Protein AF-A0AAD8A0U1-F1 (afdb_monomer_lite)

Structure (mmCIF, N/CA/C/O backbone):
data_AF-A0AAD8A0U1-F1
#
_entry.id   AF-A0AAD8A0U1-F1
#
loop_
_atom_site.group_PDB
_atom_site.id
_atom_site.type_symbol
_atom_site.label_atom_id
_atom_site.label_alt_id
_atom_site.label_comp_id
_atom_site.label_asym_id
_atom_site.label_entity_id
_atom_site.label_seq_id
_atom_site.pdbx_PDB_ins_code
_atom_site.Cartn_x
_atom_site.Cartn_y
_atom_site.Cartn_z
_atom_site.occupancy
_atom_site.B_iso_or_equiv
_atom_site.auth_seq_id
_atom_site.auth_comp_id
_atom_site.auth_asym_id
_atom_site.auth_atom_id
_atom_site.pdbx_PDB_model_num
ATOM 1 N N . VAL A 1 1 ? -9.705 -6.320 17.556 1.00 77.62 1 VAL A N 1
ATOM 2 C CA . VAL A 1 1 ? -10.015 -7.763 17.678 1.00 77.62 1 VAL A CA 1
ATOM 3 C C . VAL A 1 1 ? -10.471 -8.018 19.096 1.00 77.62 1 VAL A C 1
ATOM 5 O O . VAL A 1 1 ? -9.762 -7.601 20.004 1.00 77.62 1 VAL A O 1
ATOM 8 N N . SER A 1 2 ? -11.629 -8.638 19.301 1.00 82.00 2 SER A N 1
ATOM 9 C CA . SER A 1 2 ? -12.088 -9.048 20.633 1.00 82.00 2 SER A CA 1
ATOM 10 C C . SER A 1 2 ? -12.017 -10.568 20.753 1.00 82.00 2 SER A C 1
ATOM 12 O O . SER A 1 2 ? -12.683 -11.303 20.021 1.00 82.00 2 SER A O 1
ATOM 14 N N . LYS A 1 3 ? -11.153 -11.038 21.659 1.00 85.44 3 LYS A N 1
ATOM 15 C CA . LYS A 1 3 ? -10.995 -12.458 21.981 1.00 85.44 3 LYS A CA 1
ATOM 16 C C . LYS A 1 3 ? -12.063 -12.843 23.001 1.00 85.44 3 LYS A C 1
ATOM 18 O O . LYS A 1 3 ? -12.221 -12.153 24.005 1.00 85.44 3 LYS A O 1
ATOM 23 N N . ARG A 1 4 ? -12.788 -13.926 22.740 1.00 83.75 4 ARG A N 1
ATOM 24 C CA . ARG A 1 4 ? -13.752 -14.520 23.675 1.00 83.75 4 ARG A CA 1
ATOM 25 C C . ARG A 1 4 ? -13.191 -15.862 24.133 1.00 83.75 4 ARG A C 1
ATOM 27 O O . ARG A 1 4 ? -12.650 -16.597 23.311 1.00 83.75 4 ARG A O 1
ATOM 34 N N . GLU A 1 5 ? -13.227 -16.148 25.431 1.00 78.19 5 GLU A N 1
ATOM 35 C CA . GLU A 1 5 ? -12.698 -17.418 25.940 1.00 78.19 5 GLU A CA 1
ATOM 36 C C . GLU A 1 5 ? -13.546 -18.592 25.445 1.00 78.19 5 GLU A C 1
ATOM 38 O O . GLU A 1 5 ? -14.768 -18.564 25.551 1.00 78.19 5 GLU A O 1
ATOM 43 N N . GLY A 1 6 ? -12.889 -19.603 24.869 1.00 80.44 6 GLY A N 1
ATOM 44 C CA . GLY A 1 6 ? -13.547 -20.782 24.296 1.00 80.44 6 GLY A CA 1
ATOM 45 C C . GLY A 1 6 ? -14.199 -20.573 22.924 1.00 80.44 6 GLY A C 1
ATOM 46 O O . GLY A 1 6 ? -14.664 -21.546 22.341 1.00 80.44 6 GLY A O 1
ATOM 47 N N . ASP A 1 7 ? -14.182 -19.348 22.385 1.00 85.56 7 ASP A N 1
ATOM 48 C CA . ASP A 1 7 ? -14.911 -18.960 21.174 1.00 85.56 7 ASP A CA 1
ATOM 49 C C . ASP A 1 7 ? -14.008 -18.350 20.090 1.00 85.56 7 ASP A C 1
ATOM 51 O O . ASP A 1 7 ? -12.875 -17.922 20.324 1.00 85.56 7 ASP A O 1
ATOM 55 N N . SER A 1 8 ? -14.552 -18.247 18.873 1.00 89.12 8 SER A N 1
ATOM 56 C CA . SER A 1 8 ? -13.895 -17.529 17.775 1.00 89.12 8 SER A CA 1
ATOM 57 C C . SER A 1 8 ? -13.808 -16.022 18.047 1.00 89.12 8 SER A C 1
ATOM 59 O O . SER A 1 8 ? -14.780 -15.380 18.478 1.00 89.12 8 SER A O 1
ATOM 61 N N . SER A 1 9 ? -12.642 -15.451 17.737 1.00 92.50 9 SER A N 1
ATOM 62 C CA . SER A 1 9 ? -12.371 -14.015 17.830 1.00 92.50 9 SER A CA 1
ATOM 63 C C . SER A 1 9 ? -13.267 -13.207 16.893 1.00 92.50 9 SER A C 1
ATOM 65 O O . SER A 1 9 ? -13.446 -13.561 15.729 1.00 92.50 9 SER A O 1
ATOM 67 N N . LEU A 1 10 ? -13.783 -12.082 17.386 1.00 91.81 10 LEU A N 1
ATOM 68 C CA . LEU A 1 10 ? -14.541 -11.138 16.572 1.00 91.81 10 LEU A CA 1
ATOM 69 C C . LEU A 1 10 ? -13.613 -10.062 16.000 1.00 91.81 10 LEU A C 1
ATOM 71 O O . LEU A 1 10 ? -12.788 -9.460 16.702 1.00 91.81 10 LEU A O 1
ATOM 75 N N . MET A 1 11 ? -13.780 -9.812 14.704 1.00 93.75 11 MET A N 1
ATOM 76 C CA . MET A 1 11 ? -13.061 -8.788 13.956 1.00 93.75 11 MET A CA 1
ATOM 77 C C . MET A 1 11 ? -14.023 -7.649 13.637 1.00 93.75 11 MET A C 1
ATOM 79 O O . MET A 1 11 ? -15.124 -7.869 13.141 1.00 93.75 11 MET A O 1
ATOM 83 N N . GLN A 1 12 ? -13.602 -6.427 13.932 1.00 92.00 12 GLN A N 1
ATOM 84 C CA . GLN A 1 12 ? -14.323 -5.211 13.581 1.00 92.00 12 GLN A CA 1
ATOM 85 C C . GLN A 1 12 ? -13.323 -4.232 12.986 1.00 92.00 12 GLN A C 1
ATOM 87 O O . GLN A 1 12 ? -12.192 -4.131 13.473 1.00 92.00 12 GLN A O 1
ATOM 92 N N . LEU A 1 13 ? -13.748 -3.513 11.949 1.00 93.31 13 LEU A N 1
ATOM 93 C CA . LEU A 1 13 ? -12.971 -2.408 11.411 1.00 93.31 13 LEU A CA 1
ATOM 94 C C . LEU A 1 13 ? -12.925 -1.277 12.436 1.00 93.31 13 LEU A C 1
ATOM 96 O O . LEU A 1 13 ? -13.953 -0.900 13.016 1.00 93.31 13 LEU A O 1
ATOM 100 N N . LYS A 1 14 ? -11.723 -0.729 12.622 1.00 94.25 14 LYS A N 1
ATOM 101 C CA . LYS A 1 14 ? -11.554 0.537 13.330 1.00 94.25 14 LYS A CA 1
ATOM 102 C C . LYS A 1 14 ? -12.321 1.633 12.594 1.00 94.25 14 LYS A C 1
ATOM 104 O O . LYS A 1 14 ? -12.583 1.512 11.397 1.00 94.25 14 LYS A O 1
ATOM 109 N N . GLU A 1 15 ? -12.713 2.671 13.317 1.00 94.38 15 GLU A N 1
ATOM 110 C CA . GLU A 1 15 ? -13.583 3.720 12.788 1.00 94.38 15 GLU A CA 1
ATOM 111 C C . GLU A 1 15 ? -12.961 4.431 11.580 1.00 94.38 15 GLU A C 1
ATOM 113 O O . GLU A 1 15 ? -13.639 4.636 10.573 1.00 94.38 15 GLU A O 1
ATOM 118 N N . GLU A 1 16 ? -11.649 4.667 11.621 1.00 94.75 16 GLU A N 1
ATOM 119 C CA . GLU A 1 16 ? -10.880 5.288 10.543 1.00 94.75 16 GLU A CA 1
ATOM 120 C C . GLU A 1 16 ? -10.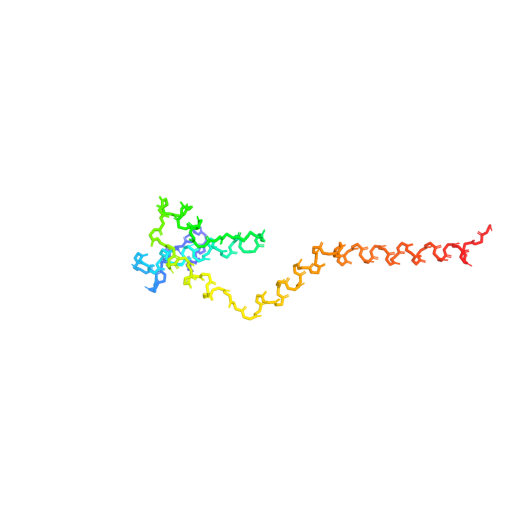848 4.474 9.237 1.00 94.75 16 GLU A C 1
ATOM 122 O O . GLU A 1 16 ? -10.574 5.037 8.183 1.00 94.75 16 GLU A O 1
ATOM 127 N N . PHE A 1 17 ? -11.171 3.177 9.275 1.00 96.44 17 PHE A N 1
ATOM 128 C CA . PHE A 1 17 ? -11.149 2.281 8.111 1.00 96.44 17 PHE A CA 1
ATOM 129 C C . PHE A 1 17 ? -12.547 1.868 7.635 1.00 96.44 17 PHE A C 1
ATOM 131 O O . PHE A 1 17 ? -12.694 0.887 6.911 1.00 96.44 17 PHE A O 1
ATOM 138 N N . ARG A 1 18 ? -13.605 2.579 8.044 1.00 96.81 18 ARG A N 1
ATOM 139 C CA . ARG A 1 18 ? -14.986 2.262 7.627 1.00 96.81 18 ARG A CA 1
ATOM 140 C C . ARG A 1 18 ? -15.380 2.835 6.266 1.00 96.81 18 ARG A C 1
ATOM 142 O O . ARG A 1 18 ? -16.472 2.543 5.787 1.00 96.81 18 ARG A O 1
ATOM 149 N N . THR A 1 19 ? -14.518 3.629 5.635 1.00 97.38 19 THR A N 1
ATOM 150 C CA . THR A 1 19 ? -14.693 4.080 4.249 1.00 97.38 19 THR A CA 1
ATOM 151 C C . THR A 1 19 ? -13.813 3.256 3.318 1.00 97.38 19 THR A C 1
ATOM 153 O O . THR A 1 19 ? -12.711 2.850 3.692 1.00 97.38 19 THR A O 1
ATOM 156 N N . TYR A 1 20 ? -14.293 3.018 2.093 1.00 97.00 20 TYR A N 1
ATOM 157 C CA . TYR A 1 20 ? -13.541 2.247 1.101 1.00 97.00 20 TYR A CA 1
ATOM 158 C C . TYR A 1 20 ? -12.161 2.858 0.841 1.00 97.00 20 TYR A C 1
ATOM 160 O O . TYR A 1 20 ? -11.169 2.146 0.913 1.00 97.00 20 TYR A O 1
ATOM 168 N N . GLU A 1 21 ? -12.090 4.176 0.635 1.00 96.00 21 GLU A N 1
ATOM 169 C CA . GLU A 1 21 ? -10.833 4.889 0.375 1.00 96.00 21 GLU A CA 1
ATOM 170 C C . GLU A 1 21 ? -9.795 4.683 1.486 1.00 96.00 21 GLU A C 1
ATOM 172 O O . GLU A 1 21 ? -8.638 4.364 1.213 1.00 96.00 21 GLU A O 1
ATOM 177 N N . ALA A 1 22 ? -10.200 4.814 2.754 1.00 95.94 22 ALA A N 1
ATOM 178 C CA . ALA A 1 22 ? -9.277 4.664 3.875 1.00 95.94 22 ALA A CA 1
ATOM 179 C C . ALA A 1 22 ? -8.821 3.211 4.054 1.00 95.94 22 ALA A C 1
ATOM 181 O O . ALA A 1 22 ? -7.632 2.958 4.246 1.00 95.94 22 ALA A O 1
ATOM 182 N N . LEU A 1 23 ? -9.752 2.257 3.951 1.00 98.00 23 LEU A N 1
ATOM 183 C CA . LEU A 1 23 ? -9.435 0.834 4.053 1.00 98.00 23 LEU A CA 1
ATOM 184 C C . LEU A 1 23 ? -8.542 0.371 2.900 1.00 98.00 23 LEU A C 1
ATOM 186 O O . LEU A 1 23 ? -7.581 -0.361 3.125 1.00 98.00 23 LEU A O 1
ATOM 190 N N . ARG A 1 24 ? -8.842 0.808 1.672 1.00 98.19 24 ARG A N 1
ATOM 191 C CA . ARG A 1 24 ? -8.074 0.448 0.482 1.00 98.19 24 ARG A CA 1
ATOM 192 C C . ARG A 1 24 ? -6.659 0.997 0.574 1.00 98.19 24 ARG A C 1
ATOM 194 O O . ARG A 1 24 ? -5.715 0.243 0.384 1.00 98.19 24 ARG A O 1
ATOM 201 N N . ARG A 1 25 ? -6.509 2.261 0.977 1.00 97.50 25 ARG A N 1
ATOM 202 C CA . ARG A 1 25 ? -5.192 2.868 1.181 1.00 97.50 25 ARG A CA 1
ATOM 203 C C . ARG A 1 25 ? -4.354 2.130 2.226 1.00 97.50 25 ARG A C 1
ATOM 205 O O . ARG A 1 25 ? -3.157 1.966 2.019 1.00 97.50 25 ARG A O 1
ATOM 212 N N . GLU A 1 26 ? -4.961 1.694 3.329 1.00 97.69 26 GLU A N 1
ATOM 213 C CA . GLU A 1 26 ? -4.269 0.902 4.356 1.00 97.69 26 GLU A CA 1
ATOM 214 C C . GLU A 1 26 ? -3.870 -0.484 3.831 1.00 97.69 26 GLU A C 1
ATOM 216 O O . GLU A 1 26 ? -2.745 -0.929 4.039 1.00 97.69 26 GLU A O 1
ATOM 221 N N . HIS A 1 27 ? -4.765 -1.139 3.091 1.00 97.88 27 HIS A N 1
ATOM 222 C CA . HIS A 1 27 ? -4.481 -2.403 2.420 1.00 97.88 27 HIS A CA 1
ATOM 223 C C . HIS A 1 27 ? -3.294 -2.283 1.450 1.00 97.88 27 HIS A C 1
ATOM 225 O O . HIS A 1 27 ? -2.356 -3.077 1.518 1.00 97.88 27 HIS A O 1
ATOM 231 N N . ASP A 1 28 ? -3.296 -1.271 0.580 1.00 98.38 28 ASP A N 1
ATOM 232 C CA . ASP A 1 28 ? -2.212 -1.062 -0.382 1.00 98.38 28 ASP A CA 1
ATOM 233 C C . ASP A 1 28 ? -0.891 -0.739 0.333 1.00 98.38 28 ASP A C 1
ATOM 235 O O . ASP A 1 28 ? 0.157 -1.264 -0.040 1.00 98.38 28 ASP A O 1
ATOM 239 N N . ALA A 1 29 ? -0.935 0.071 1.399 1.00 97.19 29 ALA A N 1
ATOM 240 C CA . ALA A 1 29 ? 0.236 0.381 2.215 1.00 97.19 29 ALA A CA 1
ATOM 241 C C . ALA A 1 29 ? 0.853 -0.873 2.850 1.00 97.19 29 ALA A C 1
ATOM 243 O O . ALA A 1 29 ? 2.074 -1.021 2.826 1.00 97.19 29 ALA A O 1
ATOM 244 N N . GLN A 1 30 ? 0.033 -1.804 3.346 1.00 97.81 30 GLN A N 1
ATOM 245 C CA . GLN A 1 30 ? 0.522 -3.070 3.898 1.00 97.81 30 GLN A CA 1
ATOM 246 C C . GLN A 1 30 ? 1.188 -3.947 2.833 1.00 97.81 30 GLN A C 1
ATOM 248 O O . GLN A 1 30 ? 2.237 -4.531 3.095 1.00 97.81 30 GLN A O 1
ATOM 253 N N . ILE A 1 31 ? 0.645 -4.004 1.613 1.00 97.88 31 ILE A N 1
ATOM 254 C CA . ILE A 1 31 ? 1.281 -4.744 0.511 1.00 97.88 31 ILE A CA 1
ATOM 255 C C . ILE A 1 31 ? 2.632 -4.120 0.140 1.00 97.88 31 ILE A C 1
ATOM 257 O O . ILE A 1 31 ? 3.621 -4.842 -0.015 1.00 97.88 31 ILE A O 1
ATOM 261 N N . VAL A 1 32 ? 2.697 -2.788 0.033 1.00 96.56 32 VAL A N 1
ATOM 262 C CA . VAL A 1 32 ? 3.955 -2.070 -0.238 1.00 96.56 32 VAL A CA 1
ATOM 263 C C . VAL A 1 32 ? 4.975 -2.335 0.867 1.00 96.56 32 VAL A C 1
ATOM 265 O O . VAL A 1 32 ? 6.150 -2.565 0.573 1.00 96.56 32 VAL A O 1
ATOM 268 N N . GLN A 1 33 ? 4.538 -2.351 2.127 1.00 93.25 33 GLN A N 1
ATOM 269 C CA . GLN A 1 33 ? 5.396 -2.653 3.267 1.00 93.25 33 GLN A CA 1
ATOM 270 C C . GLN A 1 33 ? 5.957 -4.079 3.189 1.00 93.25 33 GLN A C 1
ATOM 272 O O . GLN A 1 33 ? 7.170 -4.237 3.272 1.00 93.25 33 GLN A O 1
ATOM 277 N N . ILE A 1 34 ? 5.124 -5.093 2.930 1.00 93.25 34 ILE A N 1
ATOM 278 C CA . ILE A 1 34 ? 5.572 -6.490 2.773 1.00 93.25 34 ILE A CA 1
ATOM 279 C C . ILE A 1 34 ? 6.605 -6.612 1.646 1.00 93.25 34 ILE A C 1
ATOM 281 O O . ILE A 1 34 ? 7.640 -7.254 1.813 1.00 93.25 34 ILE A O 1
ATOM 285 N N . ALA A 1 35 ? 6.350 -5.983 0.496 1.00 93.00 35 ALA A N 1
ATOM 286 C CA . ALA A 1 35 ? 7.298 -5.989 -0.615 1.00 93.00 35 ALA A CA 1
ATOM 287 C C . ALA A 1 35 ? 8.623 -5.312 -0.235 1.00 93.00 35 ALA A C 1
ATOM 289 O O . ALA A 1 35 ? 9.690 -5.825 -0.565 1.00 93.00 35 ALA A O 1
ATOM 290 N N . THR A 1 36 ? 8.557 -4.201 0.501 1.00 88.31 36 THR A N 1
ATOM 291 C CA . THR A 1 36 ? 9.740 -3.477 0.982 1.00 88.31 36 THR A CA 1
ATOM 292 C C . THR A 1 36 ? 10.548 -4.320 1.969 1.00 88.31 36 THR A C 1
ATOM 294 O O . THR A 1 36 ? 11.763 -4.408 1.811 1.00 88.31 36 THR A O 1
ATOM 297 N N . GLU A 1 37 ? 9.885 -4.982 2.922 1.00 86.88 37 GLU A N 1
ATOM 298 C CA . GLU A 1 37 ? 10.489 -5.908 3.895 1.00 86.88 37 GLU A CA 1
ATOM 299 C C . GLU A 1 37 ? 11.097 -7.150 3.223 1.00 86.88 37 GLU A C 1
ATOM 301 O O . GLU A 1 37 ? 12.089 -7.694 3.701 1.00 86.88 37 GLU A O 1
ATOM 306 N N . ALA A 1 38 ? 10.548 -7.574 2.083 1.00 86.38 38 ALA A N 1
ATOM 307 C CA . ALA A 1 38 ? 11.115 -8.625 1.239 1.00 86.38 38 ALA A CA 1
ATOM 308 C C . ALA A 1 38 ? 12.252 -8.132 0.315 1.00 86.38 38 ALA A C 1
ATOM 310 O O . ALA A 1 38 ? 12.756 -8.904 -0.502 1.00 86.38 38 ALA A O 1
ATOM 311 N N . GLY A 1 39 ? 12.644 -6.855 0.397 1.00 84.62 39 GLY A N 1
ATOM 312 C CA . GLY A 1 39 ? 13.699 -6.257 -0.427 1.00 84.62 39 GLY A CA 1
ATOM 313 C C . GLY A 1 39 ? 13.283 -5.921 -1.865 1.00 84.62 39 GLY A C 1
ATOM 314 O O . GLY A 1 39 ? 14.126 -5.545 -2.681 1.00 84.62 39 GLY A O 1
ATOM 315 N N . LEU A 1 40 ? 11.996 -6.022 -2.208 1.00 89.62 40 LEU A N 1
ATOM 316 C CA . LEU A 1 40 ? 11.491 -5.693 -3.540 1.00 89.62 40 LEU A CA 1
ATOM 317 C C . LEU A 1 40 ? 11.344 -4.174 -3.692 1.00 89.62 40 LEU A C 1
ATOM 319 O O . LEU A 1 40 ? 10.742 -3.491 -2.862 1.00 89.62 40 LEU A O 1
ATOM 323 N N . ARG A 1 41 ? 11.881 -3.631 -4.786 1.00 92.12 41 ARG A N 1
ATOM 324 C CA . ARG A 1 41 ? 11.746 -2.217 -5.158 1.00 92.12 41 ARG A CA 1
ATOM 325 C C . ARG A 1 41 ? 10.881 -2.129 -6.411 1.00 92.12 41 ARG A C 1
ATOM 327 O O . ARG A 1 41 ? 11.335 -2.465 -7.499 1.00 92.12 41 ARG A O 1
ATOM 334 N N . ILE A 1 42 ? 9.630 -1.716 -6.238 1.00 94.56 42 ILE A N 1
ATOM 335 C CA . ILE A 1 42 ? 8.626 -1.638 -7.307 1.00 94.56 42 ILE A CA 1
ATOM 336 C C . ILE A 1 42 ? 8.233 -0.171 -7.491 1.00 94.56 42 ILE A C 1
ATOM 338 O O . ILE A 1 42 ? 7.972 0.533 -6.512 1.00 94.56 42 ILE A O 1
ATOM 342 N N . ALA A 1 43 ? 8.218 0.297 -8.738 1.00 96.44 43 ALA A N 1
ATOM 343 C CA . ALA A 1 43 ? 7.908 1.685 -9.064 1.00 96.44 43 ALA A CA 1
ATOM 344 C C . ALA A 1 43 ? 6.392 1.987 -8.943 1.00 96.44 43 ALA A C 1
ATOM 346 O O . ALA A 1 43 ? 5.568 1.078 -9.062 1.00 96.44 43 ALA A O 1
ATOM 347 N N . PRO A 1 44 ? 5.978 3.250 -8.712 1.00 97.62 44 PRO A N 1
ATOM 348 C CA . PRO A 1 44 ? 4.565 3.598 -8.502 1.00 97.62 44 PRO A CA 1
ATOM 349 C C . PRO A 1 44 ? 3.634 3.251 -9.675 1.00 97.62 44 PRO A C 1
ATOM 351 O O . PRO A 1 44 ? 2.475 2.899 -9.471 1.00 97.62 44 PRO A O 1
ATOM 354 N N . ASP A 1 45 ? 4.125 3.351 -10.909 1.00 97.56 45 ASP A N 1
ATOM 355 C CA . ASP A 1 45 ? 3.403 2.951 -12.120 1.00 97.56 45 ASP A CA 1
ATOM 356 C C . ASP A 1 45 ? 3.238 1.427 -12.212 1.00 97.56 45 ASP A C 1
ATOM 358 O O . ASP A 1 45 ? 2.156 0.947 -12.546 1.00 97.56 45 ASP A O 1
ATOM 362 N N . GLN A 1 46 ? 4.265 0.665 -11.830 1.00 98.12 46 GLN A N 1
ATOM 363 C CA . GLN A 1 46 ? 4.183 -0.793 -11.717 1.00 98.12 46 GLN A CA 1
ATOM 364 C C . GLN A 1 46 ? 3.201 -1.219 -10.621 1.00 98.12 46 GLN A C 1
ATOM 366 O O . GLN A 1 46 ? 2.417 -2.140 -10.831 1.00 98.12 46 GLN A O 1
ATOM 371 N N . TRP A 1 47 ? 3.186 -0.532 -9.477 1.00 98.25 47 TRP A N 1
ATOM 372 C CA . TRP A 1 47 ? 2.194 -0.777 -8.430 1.00 98.25 47 TRP A CA 1
ATOM 373 C C . TRP A 1 47 ? 0.763 -0.517 -8.895 1.00 98.25 47 TRP A C 1
ATOM 375 O O . TRP A 1 47 ? -0.122 -1.325 -8.617 1.00 98.25 47 TRP A O 1
ATOM 385 N N . SER A 1 48 ? 0.543 0.581 -9.625 1.00 98.19 48 SER A N 1
ATOM 386 C CA . SER A 1 48 ? -0.752 0.888 -10.239 1.00 98.19 48 SER A CA 1
ATOM 387 C C . SER A 1 48 ? -1.206 -0.270 -11.138 1.00 98.19 48 SER A C 1
ATOM 389 O O . SER A 1 48 ? -2.323 -0.770 -10.997 1.00 98.19 48 SER A O 1
ATOM 391 N N . ALA A 1 49 ? -0.308 -0.784 -11.983 1.00 98.00 49 ALA A N 1
ATOM 392 C CA . ALA A 1 49 ? -0.611 -1.913 -12.856 1.00 98.00 49 ALA A CA 1
ATOM 393 C C . ALA A 1 49 ? -0.894 -3.208 -12.071 1.00 98.00 49 ALA A C 1
ATOM 395 O O . ALA A 1 49 ? -1.827 -3.932 -12.406 1.00 98.00 49 ALA A O 1
ATOM 396 N N . LEU A 1 50 ? -0.133 -3.491 -11.009 1.00 98.12 50 LEU A N 1
ATOM 397 C CA . LEU A 1 50 ? -0.271 -4.711 -10.205 1.00 98.12 50 LEU A CA 1
ATOM 398 C C . LEU A 1 50 ? -1.548 -4.741 -9.353 1.00 98.12 50 LEU A C 1
ATOM 400 O O . LEU A 1 50 ? -2.181 -5.789 -9.247 1.00 98.12 50 LEU A O 1
ATOM 404 N N . LEU A 1 51 ? -1.917 -3.619 -8.728 1.00 97.81 51 LEU A N 1
ATOM 405 C CA . LEU A 1 51 ? -3.026 -3.560 -7.764 1.00 97.81 51 LEU A CA 1
ATOM 406 C C . LEU A 1 51 ? -4.356 -3.107 -8.382 1.00 97.81 51 LEU A C 1
ATOM 408 O O . LEU A 1 51 ? -5.415 -3.348 -7.793 1.00 97.81 51 LEU A O 1
ATOM 412 N N . TYR A 1 52 ? -4.310 -2.443 -9.540 1.00 97.75 52 TYR A N 1
ATOM 413 C CA . TYR A 1 52 ? -5.488 -1.855 -10.187 1.00 97.75 52 TYR A CA 1
ATOM 414 C C . TYR A 1 52 ? -5.628 -2.215 -11.668 1.00 97.75 52 TYR A C 1
ATOM 416 O O . TYR A 1 52 ? -6.706 -2.035 -12.226 1.00 97.75 52 TYR A O 1
ATOM 424 N N . GLY A 1 53 ? -4.586 -2.749 -12.314 1.00 97.81 53 GLY A N 1
ATOM 425 C CA . GLY A 1 53 ? -4.618 -3.056 -13.748 1.00 97.81 53 GLY A CA 1
ATOM 426 C C . GLY A 1 53 ? -4.569 -1.817 -14.647 1.00 97.81 53 GLY A C 1
ATOM 427 O O . GLY A 1 53 ? -4.895 -1.909 -15.829 1.00 97.81 53 GLY A O 1
ATOM 428 N N . ASP A 1 54 ? -4.174 -0.661 -14.106 1.00 97.62 54 ASP A N 1
ATOM 429 C CA . ASP A 1 54 ? -4.142 0.619 -14.815 1.00 97.62 54 ASP A CA 1
ATOM 430 C C . ASP A 1 54 ? -2.905 1.460 -14.457 1.00 97.62 54 ASP A C 1
ATOM 432 O O . ASP A 1 54 ? -2.069 1.064 -13.648 1.00 97.62 54 ASP A O 1
ATOM 436 N N . THR A 1 55 ? -2.788 2.648 -15.053 1.00 95.81 55 THR A N 1
ATOM 437 C CA . THR A 1 55 ? -1.755 3.648 -14.723 1.00 95.81 55 THR A CA 1
ATOM 438 C C . THR A 1 55 ? -2.311 4.875 -13.991 1.00 95.81 55 THR A C 1
ATOM 440 O O . THR A 1 55 ? -1.563 5.809 -13.687 1.00 95.81 55 THR A O 1
ATOM 443 N N . ALA A 1 56 ? -3.614 4.892 -13.698 1.00 97.50 56 ALA A N 1
ATOM 444 C CA . ALA A 1 56 ? -4.314 6.035 -13.120 1.00 97.50 56 ALA A CA 1
ATOM 445 C C . ALA A 1 56 ? -4.000 6.214 -11.626 1.00 97.50 56 ALA A C 1
ATOM 447 O O . ALA A 1 56 ? -3.981 7.341 -11.130 1.00 97.50 56 ALA A O 1
ATOM 448 N N . HIS A 1 57 ? -3.673 5.129 -10.922 1.00 98.06 57 HIS A N 1
ATOM 449 C CA . HIS A 1 57 ? -3.382 5.133 -9.485 1.00 98.06 57 HIS A CA 1
ATOM 450 C C . HIS A 1 57 ? -1.909 5.413 -9.152 1.00 98.06 57 HIS A C 1
ATOM 452 O O . HIS A 1 57 ? -1.500 5.317 -7.994 1.00 98.06 57 HIS A O 1
ATOM 458 N N . LYS A 1 58 ? -1.096 5.826 -10.134 1.00 97.94 58 LYS A N 1
ATOM 459 C CA . LYS A 1 58 ? 0.329 6.144 -9.936 1.00 97.94 58 LYS A CA 1
ATOM 460 C C . LYS A 1 58 ? 0.565 7.148 -8.800 1.00 97.94 58 LYS A C 1
ATOM 462 O O . LYS A 1 58 ? 1.452 6.942 -7.976 1.00 97.94 58 LYS A O 1
ATOM 467 N N . SER A 1 59 ? -0.202 8.238 -8.754 1.00 98.00 59 SER A N 1
ATOM 468 C CA . SER A 1 59 ? -0.055 9.284 -7.728 1.00 98.00 59 SER A CA 1
ATOM 469 C C . SER A 1 59 ? -0.462 8.796 -6.335 1.00 98.00 59 SER A C 1
ATOM 471 O O . SER A 1 59 ? 0.209 9.119 -5.355 1.00 98.00 59 SER A O 1
ATOM 473 N N . HIS A 1 60 ? -1.515 7.977 -6.249 1.00 97.88 60 HIS A N 1
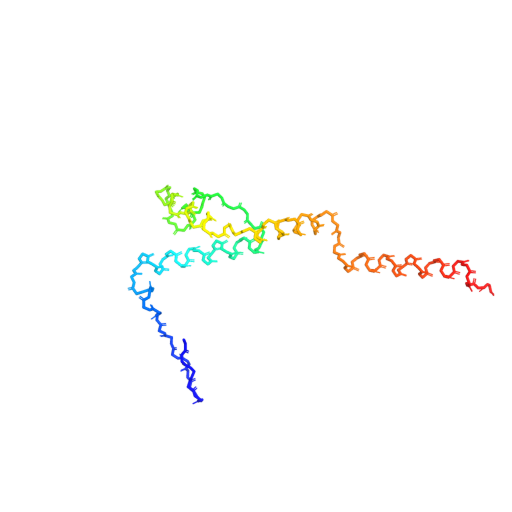ATOM 474 C CA . HIS A 1 60 ? -1.936 7.310 -5.013 1.00 97.88 60 HIS A CA 1
ATOM 475 C C . HIS A 1 60 ? -0.821 6.414 -4.468 1.00 97.88 60 HIS A C 1
ATOM 477 O O . HIS A 1 60 ? -0.423 6.562 -3.311 1.00 97.88 60 HIS A O 1
ATOM 483 N N . MET A 1 61 ? -0.239 5.569 -5.323 1.00 98.19 61 MET A N 1
ATOM 484 C CA . MET A 1 61 ? 0.869 4.694 -4.933 1.00 98.19 61 MET A CA 1
ATOM 485 C C . MET A 1 61 ? 2.125 5.476 -4.543 1.00 98.19 61 MET A C 1
ATOM 487 O O . MET A 1 61 ? 2.758 5.139 -3.545 1.00 98.19 61 MET A O 1
ATOM 491 N N . GLN A 1 62 ? 2.460 6.551 -5.266 1.00 97.56 62 GLN A N 1
ATOM 492 C CA . GLN A 1 62 ? 3.577 7.428 -4.901 1.00 97.56 62 GLN A CA 1
ATOM 493 C C . GLN A 1 62 ? 3.382 8.006 -3.493 1.00 97.56 62 GLN A C 1
ATOM 495 O O . GLN A 1 62 ? 4.280 7.909 -2.665 1.00 97.56 62 GLN A O 1
ATOM 500 N N . SER A 1 63 ? 2.184 8.519 -3.184 1.00 97.56 63 SER A N 1
ATOM 501 C CA . SER A 1 63 ? 1.877 9.061 -1.853 1.00 97.56 63 SER A CA 1
ATOM 502 C C . SER A 1 63 ? 2.025 8.023 -0.735 1.00 97.56 63 SER A C 1
ATOM 504 O O . SER A 1 63 ? 2.435 8.369 0.375 1.00 97.56 63 SER A O 1
ATOM 506 N N . ILE A 1 64 ? 1.679 6.760 -0.997 1.00 96.62 64 ILE A N 1
ATOM 507 C CA . ILE A 1 64 ? 1.874 5.663 -0.041 1.00 96.62 64 ILE A CA 1
ATOM 508 C C . ILE A 1 64 ? 3.366 5.406 0.180 1.00 96.62 64 ILE A C 1
ATOM 510 O O . ILE A 1 64 ? 3.799 5.359 1.330 1.00 96.62 64 ILE A O 1
ATOM 514 N N . ILE A 1 65 ? 4.145 5.282 -0.898 1.00 94.81 65 ILE A N 1
ATOM 515 C CA . ILE A 1 65 ? 5.594 5.038 -0.834 1.00 94.81 65 ILE A CA 1
ATOM 516 C C . ILE A 1 65 ? 6.284 6.150 -0.041 1.00 94.81 65 ILE A C 1
ATOM 518 O O . ILE A 1 65 ? 7.015 5.858 0.902 1.00 94.81 65 ILE A O 1
ATOM 522 N N . ASP A 1 66 ? 5.986 7.410 -0.358 1.00 93.69 66 ASP A N 1
ATOM 523 C CA . ASP A 1 66 ? 6.572 8.567 0.324 1.00 93.69 66 ASP A CA 1
ATOM 524 C C . ASP A 1 66 ? 6.234 8.567 1.821 1.00 93.69 66 ASP A C 1
ATOM 526 O O . ASP A 1 66 ? 7.079 8.871 2.659 1.00 93.69 66 ASP A O 1
ATOM 530 N N . LYS A 1 67 ? 5.003 8.177 2.183 1.00 91.38 67 LYS A N 1
ATOM 531 C CA . LYS A 1 67 ? 4.580 8.081 3.588 1.00 91.38 67 LYS A CA 1
ATOM 532 C C . LYS A 1 67 ? 5.298 6.953 4.341 1.00 91.38 67 LYS A C 1
ATOM 534 O O . LYS A 1 67 ? 5.502 7.076 5.548 1.00 91.38 67 LYS A O 1
ATOM 539 N N . LEU A 1 68 ? 5.646 5.860 3.662 1.00 88.81 68 LEU A N 1
ATOM 540 C CA . LEU A 1 68 ? 6.338 4.711 4.256 1.00 88.81 68 LEU A CA 1
ATOM 541 C C . LEU A 1 68 ? 7.857 4.917 4.375 1.00 88.81 68 LEU A C 1
ATOM 543 O O . LEU A 1 68 ? 8.500 4.249 5.184 1.00 88.81 68 LEU A O 1
ATOM 547 N N . GLN A 1 69 ? 8.437 5.863 3.632 1.00 79.88 69 GLN A N 1
ATOM 548 C CA . GLN A 1 69 ? 9.840 6.257 3.764 1.00 79.88 69 GLN A CA 1
ATOM 549 C C . GLN A 1 69 ? 10.069 7.059 5.061 1.00 79.88 69 GLN A C 1
ATOM 551 O O . GLN A 1 69 ? 10.161 8.284 5.066 1.00 79.88 69 GLN A O 1
ATOM 556 N N . THR A 1 70 ? 10.175 6.374 6.201 1.00 65.12 70 THR A N 1
ATOM 557 C CA . THR A 1 70 ? 10.610 6.991 7.468 1.00 65.12 70 THR A CA 1
ATOM 558 C C . THR A 1 70 ? 12.141 7.103 7.516 1.00 65.12 70 THR A C 1
ATOM 560 O O . THR A 1 70 ? 12.829 6.292 6.905 1.00 65.12 70 THR A O 1
ATOM 563 N N . PRO A 1 71 ? 12.751 8.041 8.261 1.00 55.72 71 PRO A N 1
ATOM 564 C CA . PRO A 1 71 ? 14.216 8.148 8.356 1.00 55.72 71 PRO A CA 1
ATOM 565 C C . PRO A 1 71 ? 14.912 6.889 8.917 1.00 55.72 71 PRO A C 1
ATOM 567 O O . PRO A 1 71 ? 16.089 6.666 8.645 1.00 55.72 71 PRO A O 1
ATOM 570 N N . GLN A 1 72 ? 14.191 6.019 9.636 1.00 54.44 72 GLN A N 1
ATOM 571 C CA . GLN A 1 72 ? 14.690 4.695 10.041 1.00 54.44 72 GLN A CA 1
ATOM 572 C C . GLN A 1 72 ? 14.930 3.763 8.844 1.00 54.44 72 GLN A C 1
ATOM 574 O O . GLN A 1 72 ? 15.828 2.922 8.905 1.00 54.44 72 GLN A O 1
ATOM 579 N N . SER A 1 73 ? 14.211 3.967 7.734 1.00 59.31 73 SER A N 1
ATOM 580 C CA . SER A 1 73 ? 14.416 3.218 6.493 1.00 59.31 73 SER A CA 1
ATOM 581 C C . SER A 1 73 ? 15.812 3.442 5.906 1.00 59.31 73 SER A C 1
ATOM 583 O O . SER A 1 73 ? 16.373 2.512 5.346 1.00 59.31 73 SER A O 1
ATOM 585 N N . PHE A 1 74 ? 16.452 4.603 6.113 1.00 60.28 74 PHE A N 1
ATOM 586 C CA . PHE A 1 74 ? 17.838 4.817 5.672 1.00 60.28 74 PHE A CA 1
ATOM 587 C C . PHE A 1 74 ? 18.835 3.929 6.430 1.00 60.28 74 PHE A C 1
ATOM 589 O O . PHE A 1 74 ? 19.734 3.347 5.827 1.00 60.28 74 PHE A O 1
ATOM 596 N N . ALA A 1 75 ? 18.658 3.776 7.746 1.00 60.94 75 ALA A N 1
ATOM 597 C CA . ALA A 1 75 ? 19.492 2.880 8.546 1.00 60.94 75 ALA A CA 1
ATOM 598 C C . ALA A 1 75 ? 19.268 1.408 8.161 1.00 60.94 75 ALA A C 1
ATOM 600 O O . ALA A 1 75 ? 20.231 0.648 8.070 1.00 60.94 75 ALA A O 1
ATOM 601 N N . GLN A 1 76 ? 18.022 1.019 7.868 1.00 63.09 76 GLN A N 1
ATOM 602 C CA . GLN A 1 76 ? 17.703 -0.306 7.326 1.00 63.09 76 GLN A CA 1
ATOM 603 C C . GLN A 1 76 ? 18.306 -0.528 5.938 1.00 63.09 76 GLN A C 1
ATOM 605 O O . GLN A 1 76 ? 18.907 -1.568 5.720 1.00 63.09 76 GLN A O 1
ATOM 610 N N . LEU A 1 77 ? 18.240 0.453 5.035 1.00 66.50 77 LEU A N 1
ATOM 611 C CA . LEU A 1 77 ? 18.875 0.387 3.715 1.00 66.50 77 LEU A CA 1
ATOM 612 C C . LEU A 1 77 ? 20.395 0.226 3.821 1.00 66.50 77 LEU A C 1
ATOM 614 O O . LEU A 1 77 ? 20.993 -0.515 3.046 1.00 66.50 77 LEU A O 1
ATOM 618 N N . HIS A 1 78 ? 21.023 0.890 4.793 1.00 65.19 78 HIS A N 1
ATOM 619 C CA . HIS A 1 78 ? 22.447 0.726 5.072 1.00 65.19 78 HIS A CA 1
ATOM 620 C C . HIS A 1 78 ? 22.761 -0.679 5.609 1.00 65.19 78 HIS A C 1
ATOM 622 O O . HIS A 1 78 ? 23.720 -1.299 5.165 1.00 65.19 78 HIS A O 1
ATOM 628 N N . LEU A 1 79 ? 21.935 -1.209 6.517 1.00 67.44 79 LEU A N 1
ATOM 629 C CA . LEU A 1 79 ? 22.051 -2.581 7.025 1.00 67.44 79 LEU A CA 1
ATOM 630 C C . LEU A 1 79 ? 21.819 -3.635 5.931 1.00 67.44 79 LEU A C 1
ATOM 632 O O . LEU A 1 79 ? 22.570 -4.601 5.870 1.00 67.44 79 LEU A O 1
ATOM 636 N N . GLU A 1 80 ? 20.833 -3.446 5.051 1.00 67.25 80 GLU A N 1
ATOM 637 C CA . GLU A 1 80 ? 20.572 -4.312 3.892 1.00 67.25 80 GLU A CA 1
ATOM 638 C C . GLU A 1 80 ? 21.745 -4.292 2.910 1.00 67.25 80 GLU A C 1
ATOM 640 O O . GLU A 1 80 ? 22.181 -5.342 2.444 1.00 67.25 80 GLU A O 1
ATOM 645 N N . LEU A 1 81 ? 22.300 -3.109 2.631 1.00 70.12 81 LEU A N 1
ATOM 646 C CA . LEU A 1 81 ? 23.481 -2.964 1.787 1.00 70.12 81 LEU A CA 1
ATOM 647 C C . LEU A 1 81 ? 24.703 -3.652 2.410 1.00 70.12 81 LEU A C 1
ATOM 649 O O . LEU A 1 81 ? 25.412 -4.378 1.719 1.00 70.12 81 LEU A O 1
ATOM 653 N N . LEU A 1 82 ? 24.935 -3.471 3.713 1.00 63.22 82 LEU A N 1
ATOM 654 C CA . LEU A 1 82 ? 26.006 -4.160 4.434 1.00 63.22 82 LEU A CA 1
ATOM 655 C C . LEU A 1 82 ? 25.801 -5.679 4.433 1.00 63.22 82 LEU A C 1
ATOM 657 O O . LEU A 1 82 ? 26.760 -6.404 4.205 1.00 63.22 82 LEU A O 1
ATOM 661 N N . ALA A 1 83 ? 24.571 -6.166 4.612 1.00 61.34 83 ALA A N 1
ATOM 662 C CA . ALA A 1 83 ? 24.250 -7.593 4.559 1.00 61.34 83 ALA A CA 1
ATOM 663 C C . ALA A 1 83 ? 24.396 -8.195 3.149 1.00 61.34 83 ALA A C 1
ATOM 665 O O . ALA A 1 83 ? 24.691 -9.381 3.014 1.00 61.34 83 ALA A O 1
ATOM 666 N N . ALA A 1 84 ? 24.194 -7.396 2.099 1.00 63.97 84 ALA A N 1
ATOM 667 C CA . ALA A 1 84 ? 24.417 -7.808 0.715 1.00 63.97 84 ALA A CA 1
ATOM 668 C C . ALA A 1 84 ? 25.908 -7.820 0.326 1.00 63.97 84 ALA A C 1
ATOM 670 O O . ALA A 1 84 ? 26.293 -8.551 -0.586 1.00 63.97 84 ALA A O 1
ATOM 671 N N . ILE A 1 85 ? 26.741 -7.015 0.998 1.00 66.12 85 ILE A N 1
ATOM 672 C CA . ILE A 1 85 ? 28.187 -6.901 0.741 1.00 66.12 85 ILE A CA 1
ATOM 673 C C . ILE A 1 85 ? 29.005 -7.849 1.634 1.00 66.12 85 ILE A C 1
ATOM 675 O O . ILE A 1 85 ? 30.015 -8.386 1.179 1.00 66.12 85 ILE A O 1
ATOM 679 N N . ASP A 1 86 ? 28.586 -8.073 2.881 1.00 56.44 86 ASP A N 1
ATOM 680 C CA . ASP A 1 86 ? 29.290 -8.893 3.869 1.00 56.44 86 ASP A CA 1
ATOM 681 C C . ASP A 1 86 ? 28.410 -10.089 4.269 1.00 56.44 86 ASP A C 1
ATOM 683 O O . ASP A 1 86 ? 27.277 -9.896 4.723 1.00 56.44 86 ASP A O 1
ATOM 687 N N . PRO A 1 87 ? 28.862 -11.342 4.087 1.00 51.59 87 PRO A N 1
ATOM 688 C CA . PRO A 1 87 ? 28.004 -12.499 4.283 1.00 51.59 87 PRO A CA 1
ATOM 689 C C . PRO A 1 87 ? 27.716 -12.726 5.770 1.00 51.59 87 PRO A C 1
ATOM 691 O O . PRO A 1 87 ? 28.344 -13.556 6.387 1.00 51.59 87 PRO A O 1
ATOM 694 N N . SER A 1 88 ? 26.708 -12.076 6.345 1.00 61.66 88 SER A N 1
ATOM 695 C CA . SER A 1 88 ? 26.158 -12.304 7.695 1.00 61.66 88 SER A CA 1
ATOM 696 C C . SER A 1 88 ? 27.143 -12.207 8.894 1.00 61.66 88 SER A C 1
ATOM 698 O O . SER A 1 88 ? 28.231 -12.786 8.899 1.00 61.66 88 SER A O 1
ATOM 700 N N . PRO A 1 89 ? 26.727 -11.618 10.031 1.00 62.03 89 PRO A N 1
ATOM 701 C CA . PRO A 1 89 ? 27.522 -11.660 11.266 1.00 62.03 89 PRO A CA 1
ATOM 702 C C . PRO A 1 89 ? 27.828 -13.096 11.737 1.00 62.03 89 PRO A C 1
ATOM 704 O O . PRO A 1 89 ? 28.823 -13.325 12.422 1.00 62.03 89 PRO A O 1
ATOM 707 N N . ALA A 1 90 ? 27.019 -14.079 11.325 1.00 56.38 90 ALA A N 1
ATOM 708 C CA . ALA A 1 90 ? 27.272 -15.492 11.575 1.00 56.38 90 ALA A CA 1
ATOM 709 C C . ALA A 1 90 ? 28.502 -16.017 10.814 1.00 56.38 90 ALA A C 1
ATOM 711 O O . ALA A 1 90 ? 29.307 -16.730 11.408 1.00 56.38 90 ALA A O 1
ATOM 712 N N . LEU A 1 91 ? 28.704 -15.652 9.542 1.00 60.09 91 LEU A N 1
ATOM 713 C CA . LEU A 1 91 ? 29.890 -16.089 8.795 1.00 60.09 91 LEU A CA 1
ATOM 714 C C . LEU A 1 91 ? 31.149 -15.362 9.270 1.00 60.09 91 LEU A C 1
ATOM 716 O O . LEU A 1 91 ? 32.216 -15.968 9.281 1.00 60.09 91 LEU A O 1
ATOM 720 N N . VAL A 1 92 ? 31.033 -14.101 9.705 1.00 67.06 92 VAL A N 1
ATOM 721 C CA . VAL A 1 92 ? 32.140 -13.378 10.352 1.00 67.06 92 VAL A CA 1
ATOM 722 C C . VAL A 1 92 ? 32.538 -14.085 11.644 1.00 67.06 92 VAL A C 1
ATOM 724 O O . VAL A 1 92 ? 33.711 -14.398 11.821 1.00 67.06 92 VAL A O 1
ATOM 727 N N . ALA A 1 93 ? 31.572 -14.434 12.500 1.00 68.56 93 ALA A N 1
ATOM 728 C CA . ALA A 1 93 ? 31.834 -15.188 13.724 1.00 68.56 93 ALA A CA 1
ATOM 729 C C . ALA A 1 93 ? 32.455 -16.565 13.434 1.00 68.56 93 ALA A C 1
ATOM 731 O O . ALA A 1 93 ? 33.445 -16.935 14.062 1.00 68.56 93 ALA A O 1
ATOM 732 N N . VAL A 1 94 ? 31.934 -17.297 12.443 1.00 71.81 94 VAL A N 1
ATOM 733 C CA . VAL A 1 94 ? 32.503 -18.581 12.004 1.00 71.81 94 VAL A CA 1
ATOM 734 C C . VAL A 1 94 ? 33.925 -18.391 11.483 1.00 71.81 94 VAL A C 1
ATOM 736 O O . VAL A 1 94 ? 34.810 -19.141 11.877 1.00 71.81 94 VAL A O 1
ATOM 739 N N . LYS A 1 95 ? 34.184 -17.373 10.659 1.00 73.38 95 LYS A N 1
ATOM 740 C CA . LYS A 1 95 ? 35.521 -17.077 10.134 1.00 73.38 95 LYS A CA 1
ATOM 741 C C . LYS A 1 95 ? 36.490 -16.725 11.260 1.00 73.38 95 LYS A C 1
ATOM 743 O O . LYS A 1 95 ? 37.588 -17.262 11.278 1.00 73.38 95 LYS A O 1
ATOM 748 N N . THR A 1 96 ? 36.093 -15.895 12.221 1.00 77.31 96 THR A N 1
ATOM 749 C CA . THR A 1 96 ? 36.927 -15.549 13.382 1.00 77.31 96 THR A CA 1
ATOM 750 C C . THR A 1 96 ? 37.244 -16.777 14.233 1.00 77.31 96 THR A C 1
ATOM 752 O O . THR A 1 96 ? 38.401 -16.978 14.595 1.00 77.31 96 THR A O 1
ATOM 755 N N . VAL A 1 97 ? 36.251 -17.630 14.508 1.00 82.31 97 VAL A N 1
ATOM 756 C CA . VAL A 1 97 ? 36.451 -18.870 15.277 1.00 82.31 97 VAL A CA 1
ATOM 757 C C . VAL A 1 97 ? 37.341 -19.855 14.520 1.00 82.31 97 VAL A C 1
ATOM 759 O O . VAL A 1 97 ? 38.259 -20.416 15.109 1.00 82.31 97 VAL A O 1
ATOM 762 N N . VAL A 1 98 ? 37.111 -20.049 13.219 1.00 82.62 98 VAL A N 1
ATOM 763 C CA . VAL A 1 98 ? 37.912 -20.956 12.381 1.00 82.62 98 VAL A CA 1
ATOM 764 C C . VAL A 1 98 ? 39.351 -20.463 12.277 1.00 82.62 98 VAL A C 1
ATOM 766 O O . VAL A 1 98 ? 40.267 -21.253 12.483 1.00 82.62 98 VAL A O 1
ATOM 769 N N . THR A 1 99 ? 39.569 -19.171 12.024 1.00 80.81 99 THR A N 1
ATOM 770 C CA . THR A 1 99 ? 40.915 -18.586 11.983 1.00 80.81 99 THR A CA 1
ATOM 771 C C . THR A 1 99 ? 41.621 -18.742 13.329 1.00 80.81 99 THR A C 1
ATOM 773 O O . THR A 1 99 ? 42.734 -19.259 13.362 1.00 80.81 99 THR A O 1
ATOM 776 N N . GLY A 1 100 ? 40.962 -18.398 14.441 1.00 86.50 100 GLY A N 1
ATOM 777 C CA . GLY A 1 100 ? 41.549 -18.540 15.777 1.00 86.50 100 GLY A CA 1
ATOM 778 C C . GLY A 1 100 ? 41.859 -19.995 16.149 1.00 86.50 100 GLY A C 1
ATOM 779 O O . GLY A 1 100 ? 42.881 -20.272 16.772 1.00 86.50 100 GLY A O 1
ATOM 780 N N . LEU A 1 101 ? 41.021 -20.947 15.725 1.00 83.69 101 LEU A N 1
ATOM 781 C CA . LEU A 1 101 ? 41.272 -22.376 15.925 1.00 83.69 101 LEU A CA 1
ATOM 782 C C . LEU A 1 101 ? 42.475 -22.861 15.105 1.00 83.69 101 LEU A C 1
ATOM 784 O O . LEU A 1 101 ? 43.299 -23.616 15.619 1.00 83.69 101 LEU A O 1
ATOM 788 N N . VAL A 1 102 ? 42.592 -22.428 13.848 1.00 86.69 102 VAL A N 1
ATOM 789 C CA . VAL A 1 102 ? 43.733 -22.766 12.985 1.00 86.69 102 VAL A CA 1
ATOM 790 C C . VAL A 1 102 ? 45.031 -22.208 13.567 1.00 86.69 102 VAL A C 1
ATOM 792 O O . VAL A 1 102 ? 46.006 -22.951 13.671 1.00 86.69 102 VAL A O 1
ATOM 795 N N . GLU A 1 103 ? 45.038 -20.950 14.009 1.00 83.00 103 GLU A N 1
ATOM 796 C CA . GLU A 1 103 ? 46.195 -20.328 14.665 1.00 83.00 103 GLU A CA 1
ATOM 797 C C . GLU A 1 103 ? 46.576 -21.062 15.955 1.00 83.00 103 GLU A C 1
ATOM 799 O O . GLU A 1 103 ? 47.748 -21.375 16.172 1.00 83.00 103 GLU A O 1
ATOM 804 N N . PHE A 1 104 ? 45.592 -21.415 16.786 1.00 85.38 104 PHE A N 1
ATOM 805 C CA . PHE A 1 104 ? 45.833 -22.169 18.013 1.00 85.38 104 PHE A CA 1
ATOM 806 C C . PHE A 1 104 ? 46.454 -23.542 17.731 1.00 85.38 104 PHE A C 1
ATOM 808 O O . PHE A 1 104 ? 47.433 -23.919 18.369 1.00 85.38 104 PHE A O 1
ATOM 815 N N . ILE A 1 105 ? 45.936 -24.282 16.748 1.00 83.62 105 ILE A N 1
ATOM 816 C CA . ILE A 1 105 ? 46.485 -25.591 16.370 1.00 83.62 105 ILE A CA 1
ATOM 817 C C . ILE A 1 105 ? 47.900 -25.446 15.795 1.00 83.62 105 ILE A C 1
ATOM 819 O O . ILE A 1 105 ? 48.767 -26.250 16.120 1.00 83.62 105 ILE A O 1
ATOM 823 N N . GLN A 1 106 ? 48.169 -24.421 14.985 1.00 77.50 106 GLN A N 1
ATOM 824 C CA . GLN A 1 106 ? 49.494 -24.206 14.393 1.00 77.50 106 GLN A CA 1
ATOM 825 C C .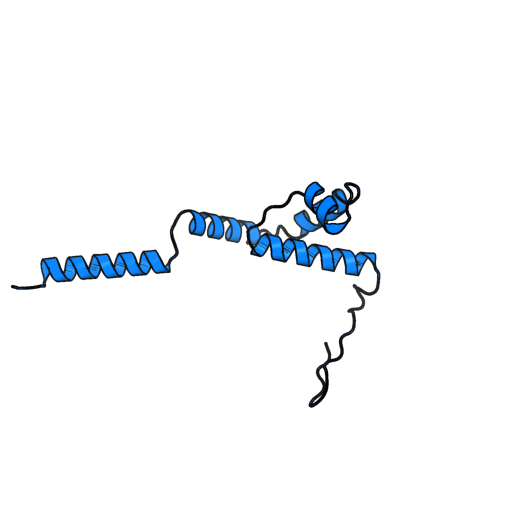 GLN A 1 106 ? 50.557 -23.794 15.420 1.00 77.50 106 GLN A C 1
ATOM 827 O O . GLN A 1 106 ? 51.708 -24.212 15.303 1.00 77.50 106 GLN A O 1
ATOM 832 N N . HIS A 1 107 ? 50.189 -22.988 16.419 1.00 77.62 107 HIS A N 1
ATOM 833 C CA . HIS A 1 107 ? 51.134 -22.448 17.403 1.00 77.62 107 HIS A CA 1
ATOM 834 C C . HIS A 1 107 ? 51.217 -23.253 18.705 1.00 77.62 107 HIS A C 1
ATOM 836 O O . HIS A 1 107 ? 52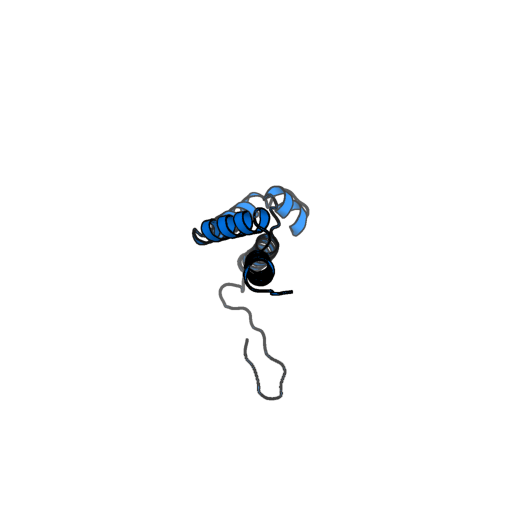.249 -23.220 19.375 1.00 77.62 107 HIS A O 1
ATOM 842 N N . HIS A 1 108 ? 50.159 -23.983 19.064 1.00 78.50 108 HIS A N 1
ATOM 843 C CA . HIS A 1 108 ? 50.064 -24.726 20.324 1.00 78.50 108 HIS A CA 1
ATOM 844 C C . HIS A 1 108 ? 49.732 -26.214 20.150 1.00 78.50 108 HIS A C 1
ATOM 846 O O . HIS A 1 108 ? 49.834 -26.972 21.116 1.00 78.50 108 HIS A O 1
ATOM 852 N N . GLY A 1 109 ? 49.387 -26.670 18.943 1.00 63.31 109 GLY A N 1
ATOM 853 C CA . GLY A 1 109 ? 49.286 -28.093 18.627 1.00 63.31 109 GLY A CA 1
ATOM 854 C C . GLY A 1 109 ? 50.677 -28.705 18.487 1.00 63.31 109 GLY A C 1
ATOM 855 O O . GLY A 1 109 ? 51.278 -28.671 17.417 1.00 63.31 109 GLY A O 1
ATOM 856 N N . SER A 1 110 ? 51.217 -29.248 19.580 1.00 63.81 110 SER A N 1
ATOM 857 C CA . SER A 1 1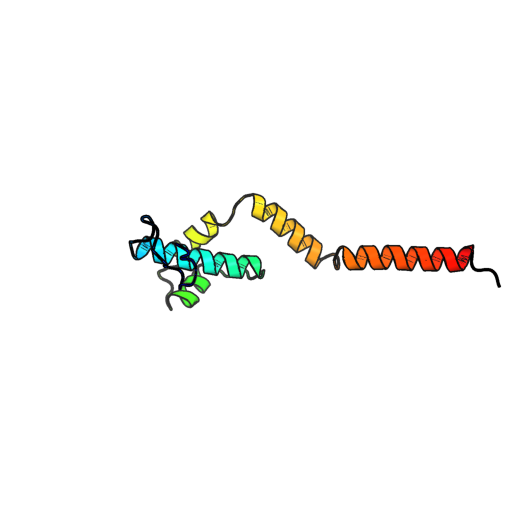10 ? 52.432 -30.069 19.516 1.00 63.81 110 SER A CA 1
ATOM 858 C C . SER A 1 110 ? 52.193 -31.362 18.734 1.00 63.81 110 SER A C 1
ATOM 860 O O . SER A 1 110 ? 51.109 -31.941 18.797 1.00 63.81 110 SER A O 1
ATOM 862 N N . ARG A 1 111 ? 53.246 -31.786 18.022 1.00 57.44 111 ARG A N 1
ATOM 863 C CA . ARG A 1 111 ? 53.465 -33.166 17.560 1.00 57.44 111 ARG A CA 1
ATOM 864 C C . ARG A 1 111 ? 53.185 -34.194 18.651 1.00 57.44 111 ARG A C 1
ATOM 866 O O . ARG A 1 111 ? 53.539 -33.902 19.814 1.00 57.44 111 ARG A O 1
#

Organism: Diplopt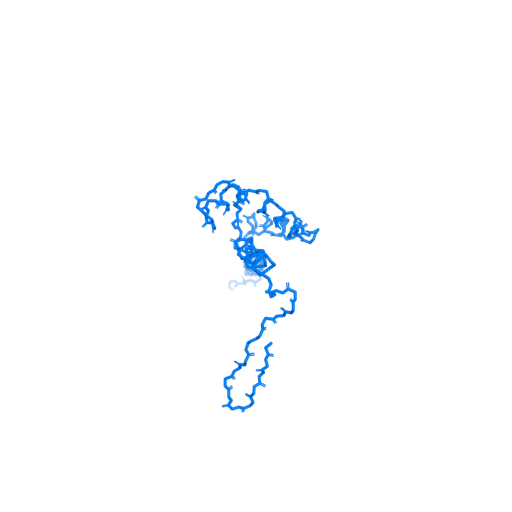era punctata (NCBI:txid6984)

pLDDT: mean 84.27, std 14.22, range [51.59, 98.38]

Sequence (111 aa):
VSKREGDSSLMQLKEEFRTYEALRREHDAQIVQIATEAGLRIAPDQWSALLYGDTAHKSHMQSIIDKLQTPQSFAQLHLELLAAIDPSPALVAVKTVVTGLVEFIQHHGSR

Foldseek 3Di:
DADDVPDDDDDDDDPQCPDPVSVVLVVLLVVVVVCVVVVHDAQLQRSCCVVPVHRPCSVSSVVSVVVPPDVVVVVVVVVVVCCVVPVDPVVVVVVVVVVVVVVCCVPPVDD

Secondary structure (DSSP, 8-state):
-B--TTSPPB----GGGSSHHHHHHHHHHHHHHHHHHTT----HHHHHHHHHSSSTTHHHHHHHHHHH--HHHHHHHHHHHHHHHS-HHHHHHHHHHHHHHHHHHHHH---

InterPro domains:
  IPR041523 Roquin II [PF18386] (15-70)
  IPR052249 Roquin domain-containing protein [PTHR13139] (1-76)

Radius of gyration: 24.06 Å; chains: 1; bounding box: 68×42×41 Å